Protein AF-A0A6M1NNN8-F1 (afdb_monomer)

Foldseek 3Di:
DVVVVVVLLVVLLVLVVVLVVLVVVLVVCCCVPVCVVVVVPDDPPDDDDDDLVVQCPPPDPSSVVSSVVSVVSVVVSVVSCVVSVPDPCSNPVPPD

Mean predicted aligned error: 4.83 Å

pLDDT: mean 91.23, std 11.28, range [34.22, 98.44]

Structure (mmCIF, N/CA/C/O backbone):
data_AF-A0A6M1NNN8-F1
#
_entry.id   AF-A0A6M1NNN8-F1
#
loop_
_atom_site.group_PDB
_atom_site.id
_atom_site.type_symbol
_atom_site.label_atom_id
_atom_site.label_alt_id
_atom_site.label_comp_id
_atom_site.label_asym_id
_atom_site.label_entity_id
_atom_site.label_seq_id
_atom_site.pdbx_PDB_ins_code
_atom_site.Cartn_x
_atom_site.Cartn_y
_atom_site.Cartn_z
_atom_site.occupancy
_atom_site.B_iso_or_equiv
_atom_site.auth_seq_id
_atom_site.auth_comp_id
_atom_site.auth_asym_id
_atom_site.auth_atom_id
_atom_site.pdbx_PDB_model_num
ATOM 1 N N . MET A 1 1 ? 16.143 -8.014 -22.691 1.00 66.50 1 MET A N 1
ATOM 2 C CA . MET A 1 1 ? 15.627 -6.656 -22.395 1.00 66.50 1 MET A CA 1
ATOM 3 C C . MET A 1 1 ? 14.106 -6.617 -22.249 1.00 66.50 1 MET A C 1
ATOM 5 O O . MET A 1 1 ? 13.665 -6.193 -21.194 1.00 66.50 1 MET A O 1
ATOM 9 N N . LYS A 1 2 ? 13.301 -7.140 -23.195 1.00 86.81 2 LYS A N 1
ATOM 10 C CA . LYS A 1 2 ? 11.823 -7.170 -23.066 1.00 86.81 2 LYS A CA 1
ATOM 11 C C . LYS A 1 2 ? 11.313 -7.864 -21.791 1.00 86.81 2 LYS A C 1
ATOM 13 O O . LYS A 1 2 ? 10.491 -7.304 -21.086 1.00 86.81 2 LYS A O 1
ATOM 18 N N . ALA A 1 3 ? 11.861 -9.034 -21.454 1.00 95.00 3 ALA A N 1
ATOM 19 C CA . ALA A 1 3 ? 11.456 -9.764 -20.250 1.00 95.00 3 ALA A CA 1
ATOM 20 C C . ALA A 1 3 ? 11.694 -8.967 -18.954 1.00 95.00 3 ALA A C 1
ATOM 22 O O . ALA A 1 3 ? 10.844 -8.977 -18.078 1.00 95.00 3 ALA A O 1
ATOM 23 N N . TYR A 1 4 ? 12.816 -8.244 -18.854 1.00 96.44 4 TYR A N 1
ATOM 24 C CA . TYR A 1 4 ? 13.099 -7.387 -17.700 1.00 96.44 4 TYR A CA 1
ATOM 25 C C . TYR A 1 4 ? 12.074 -6.252 -17.583 1.00 96.44 4 TYR A C 1
ATOM 27 O O . TYR A 1 4 ? 11.490 -6.091 -16.520 1.00 96.44 4 TYR A O 1
ATOM 35 N N . ARG A 1 5 ? 11.792 -5.525 -18.680 1.00 95.62 5 ARG A N 1
ATOM 36 C CA . ARG A 1 5 ? 10.785 -4.446 -18.671 1.00 95.62 5 ARG A CA 1
ATOM 37 C C . ARG A 1 5 ? 9.411 -4.967 -18.247 1.00 95.62 5 ARG A C 1
ATOM 39 O O . ARG A 1 5 ? 8.778 -4.350 -17.404 1.00 95.62 5 ARG A O 1
ATOM 46 N N . ASN A 1 6 ? 8.996 -6.127 -18.758 1.00 95.62 6 ASN A N 1
ATOM 47 C CA . ASN A 1 6 ? 7.736 -6.746 -18.347 1.00 95.62 6 ASN A CA 1
ATOM 48 C C . ASN A 1 6 ? 7.709 -7.048 -16.841 1.00 95.62 6 ASN A C 1
ATOM 50 O O . ASN A 1 6 ? 6.724 -6.733 -16.192 1.00 95.62 6 ASN A O 1
ATOM 54 N N . ARG A 1 7 ? 8.797 -7.581 -16.264 1.00 97.25 7 ARG A N 1
ATOM 55 C CA . ARG A 1 7 ? 8.866 -7.814 -14.809 1.00 97.25 7 ARG A CA 1
ATOM 56 C C . ARG A 1 7 ? 8.800 -6.524 -13.995 1.00 97.25 7 ARG A C 1
ATOM 58 O O . ARG A 1 7 ? 8.227 -6.538 -12.912 1.00 97.25 7 ARG A O 1
ATOM 65 N N . VAL A 1 8 ? 9.366 -5.426 -14.500 1.00 97.81 8 VAL A N 1
ATOM 66 C CA . VAL A 1 8 ? 9.236 -4.108 -13.861 1.00 97.81 8 VAL A CA 1
ATOM 67 C C . VAL A 1 8 ? 7.775 -3.653 -13.867 1.00 97.81 8 VAL A C 1
ATOM 69 O O . VAL A 1 8 ? 7.269 -3.278 -12.816 1.00 97.81 8 VAL A O 1
ATOM 72 N N . ILE A 1 9 ? 7.084 -3.750 -15.008 1.00 97.19 9 ILE A N 1
ATOM 73 C CA . ILE A 1 9 ? 5.664 -3.377 -15.133 1.00 97.19 9 ILE A CA 1
ATOM 74 C C . ILE A 1 9 ? 4.785 -4.237 -14.213 1.00 97.19 9 ILE A C 1
ATOM 76 O O . ILE A 1 9 ? 4.019 -3.696 -13.424 1.00 97.19 9 ILE A O 1
ATOM 80 N N . GLU A 1 10 ? 4.954 -5.562 -14.239 1.00 96.56 10 GLU A N 1
ATOM 81 C CA . GLU A 1 10 ? 4.231 -6.493 -13.356 1.00 96.56 10 GLU A CA 1
ATOM 82 C C . GLU A 1 10 ? 4.473 -6.183 -11.868 1.00 96.56 10 GLU A C 1
ATOM 84 O O . GLU A 1 10 ? 3.576 -6.330 -11.042 1.00 96.56 10 GLU A O 1
ATOM 89 N N . SER A 1 11 ? 5.680 -5.726 -11.511 1.00 97.75 11 SER A N 1
ATOM 90 C CA . SER A 1 11 ? 5.987 -5.324 -10.133 1.00 97.75 11 SER A CA 1
ATOM 91 C C . SER A 1 11 ? 5.277 -4.028 -9.745 1.00 97.75 11 SER A C 1
ATOM 93 O O . SER A 1 11 ? 4.771 -3.942 -8.633 1.00 97.75 11 SER A O 1
ATOM 95 N N . LEU A 1 12 ? 5.211 -3.036 -10.641 1.00 97.94 12 LEU A N 1
ATOM 96 C CA . LEU A 1 12 ? 4.462 -1.795 -10.408 1.00 97.94 12 LEU A CA 1
ATOM 97 C C . LEU A 1 12 ? 2.971 -2.092 -10.193 1.00 97.94 12 LEU A C 1
ATOM 99 O O . LEU A 1 12 ? 2.392 -1.630 -9.215 1.00 97.94 12 LEU A O 1
ATOM 103 N N . GLN A 1 13 ? 2.380 -2.946 -11.031 1.00 96.69 13 GLN A N 1
ATOM 104 C CA . GLN A 1 13 ? 0.994 -3.406 -10.869 1.00 96.69 13 GLN A CA 1
ATOM 105 C C . GLN A 1 13 ? 0.770 -4.064 -9.504 1.00 96.69 13 GLN A C 1
ATOM 107 O O . GLN A 1 13 ? -0.132 -3.674 -8.766 1.00 96.69 13 GLN A O 1
ATOM 112 N N . LEU A 1 14 ? 1.652 -4.995 -9.126 1.00 97.19 14 LEU A N 1
ATOM 113 C CA . LEU A 1 14 ? 1.583 -5.665 -7.831 1.00 97.19 14 LEU A CA 1
ATOM 114 C C . LEU A 1 14 ? 1.698 -4.682 -6.656 1.00 97.19 14 LEU A C 1
ATOM 116 O O . LEU A 1 14 ? 1.001 -4.846 -5.658 1.00 97.19 14 LEU A O 1
ATOM 120 N N . LEU A 1 15 ? 2.561 -3.668 -6.746 1.00 97.75 15 LEU A N 1
ATOM 121 C CA . LEU A 1 15 ? 2.678 -2.639 -5.709 1.00 97.75 15 LEU A CA 1
ATOM 122 C C . LEU A 1 15 ? 1.372 -1.848 -5.552 1.00 97.75 15 LEU A C 1
ATOM 124 O O . LEU A 1 15 ? 0.934 -1.635 -4.421 1.00 97.75 15 LEU A O 1
ATOM 128 N N . GLY A 1 16 ? 0.722 -1.480 -6.661 1.00 95.44 16 GLY A N 1
ATOM 129 C CA . GLY A 1 16 ? -0.597 -0.839 -6.643 1.00 95.44 16 GLY A CA 1
ATOM 130 C C . GLY A 1 16 ? -1.661 -1.713 -5.973 1.00 95.44 16 GLY A C 1
ATOM 131 O O . GLY A 1 16 ? -2.372 -1.255 -5.075 1.00 95.44 16 GLY A O 1
ATOM 132 N N . ASP A 1 17 ? -1.711 -2.996 -6.333 1.00 96.44 17 ASP A N 1
ATOM 133 C CA . ASP A 1 17 ? -2.647 -3.959 -5.744 1.00 96.44 17 ASP A CA 1
ATOM 134 C C . ASP A 1 17 ? -2.407 -4.156 -4.243 1.00 96.44 17 ASP A C 1
ATOM 136 O O . ASP A 1 17 ? -3.355 -4.159 -3.455 1.00 96.44 17 ASP A O 1
ATOM 140 N N . ILE A 1 18 ? -1.145 -4.288 -3.823 1.00 97.75 18 ILE A N 1
ATOM 141 C CA . ILE A 1 18 ? -0.781 -4.425 -2.407 1.00 97.75 18 ILE A CA 1
ATOM 142 C C . ILE A 1 18 ? -1.188 -3.169 -1.634 1.00 97.75 18 ILE A C 1
ATOM 144 O O . ILE A 1 18 ? -1.776 -3.291 -0.561 1.00 97.75 18 ILE A O 1
ATOM 148 N N . ARG A 1 19 ? -0.923 -1.968 -2.163 1.00 97.25 19 ARG A N 1
ATOM 149 C CA . ARG A 1 19 ? -1.312 -0.703 -1.516 1.00 97.25 19 ARG A CA 1
ATOM 150 C C . ARG A 1 19 ? -2.828 -0.599 -1.347 1.00 97.25 19 ARG A C 1
ATOM 152 O O . ARG A 1 19 ? -3.287 -0.232 -0.266 1.00 97.25 19 ARG A O 1
ATOM 159 N N . ASN A 1 20 ? -3.604 -1.006 -2.352 1.00 94.88 20 ASN A N 1
ATOM 160 C CA . ASN A 1 20 ? -5.067 -1.062 -2.262 1.00 94.88 20 ASN A CA 1
ATOM 161 C C . ASN A 1 20 ? -5.540 -2.062 -1.198 1.00 94.88 20 ASN A C 1
ATOM 163 O O . ASN A 1 20 ? -6.379 -1.725 -0.366 1.00 94.88 20 ASN A O 1
ATOM 167 N N . GLN A 1 21 ? -4.970 -3.270 -1.174 1.00 96.94 21 GLN A N 1
ATOM 168 C CA . GLN A 1 21 ? -5.317 -4.289 -0.179 1.00 96.94 21 GLN A CA 1
ATOM 169 C C . GLN A 1 21 ? -4.969 -3.849 1.248 1.00 96.94 21 GLN A C 1
ATOM 171 O O . GLN A 1 21 ? -5.759 -4.073 2.167 1.00 96.94 21 GLN A O 1
ATOM 176 N N . LEU A 1 22 ? -3.814 -3.206 1.447 1.00 97.00 22 LEU A N 1
ATOM 177 C CA . LEU A 1 22 ? -3.431 -2.643 2.742 1.00 97.00 22 LEU A CA 1
ATOM 178 C C . LEU A 1 22 ? -4.405 -1.548 3.170 1.00 97.00 22 LEU A C 1
ATOM 180 O O . LEU A 1 22 ? -4.836 -1.551 4.321 1.00 97.00 22 LEU A O 1
ATOM 184 N N . PHE A 1 23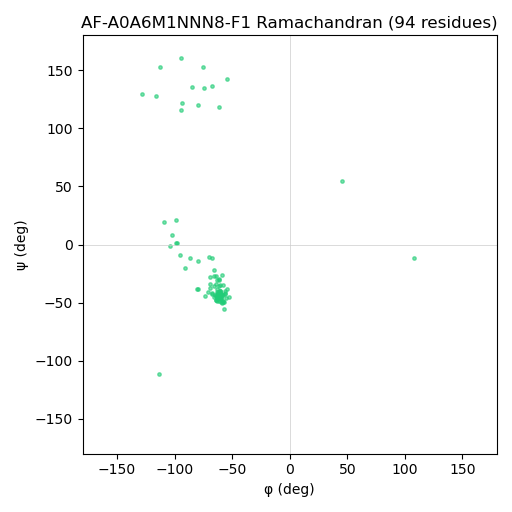 ? -4.810 -0.671 2.249 1.00 96.44 23 PHE A N 1
ATOM 185 C CA . PHE A 1 23 ? -5.796 0.360 2.546 1.00 96.44 23 PHE A CA 1
ATOM 186 C C . PHE A 1 23 ? -7.156 -0.225 2.942 1.00 96.44 23 PHE A C 1
ATOM 188 O O . PHE A 1 23 ? -7.740 0.207 3.932 1.00 96.44 23 PHE A O 1
ATOM 195 N N . THR A 1 24 ? -7.622 -1.283 2.271 1.00 96.12 24 THR A N 1
ATOM 196 C CA . THR A 1 24 ? -8.827 -2.011 2.702 1.00 96.12 24 THR A CA 1
ATOM 197 C C . THR A 1 24 ? -8.702 -2.524 4.138 1.00 96.12 24 THR A C 1
ATOM 199 O O . THR A 1 24 ? -9.648 -2.419 4.913 1.00 96.12 24 THR A O 1
ATOM 202 N N . GLN A 1 25 ? -7.541 -3.057 4.530 1.00 97.50 25 GLN A N 1
ATOM 203 C CA . GLN A 1 25 ? -7.345 -3.512 5.910 1.00 97.50 25 GLN A CA 1
ATOM 204 C C . GLN A 1 25 ? -7.293 -2.355 6.912 1.00 97.50 25 GLN A C 1
ATOM 206 O O . GLN A 1 25 ? -7.779 -2.515 8.026 1.00 97.50 25 GLN A O 1
ATOM 211 N N . ILE A 1 26 ? -6.756 -1.195 6.527 1.00 97.38 26 ILE A N 1
ATOM 212 C CA . ILE A 1 26 ? -6.799 0.020 7.353 1.00 97.38 26 ILE A CA 1
ATOM 213 C C . ILE A 1 26 ? -8.248 0.413 7.641 1.00 97.38 26 ILE A C 1
ATOM 215 O O . ILE A 1 26 ? -8.597 0.586 8.808 1.00 97.38 26 ILE A O 1
ATOM 219 N N . VAL A 1 27 ? -9.088 0.472 6.602 1.00 95.25 27 VAL A N 1
ATOM 220 C CA . VAL A 1 27 ? -10.522 0.762 6.746 1.00 95.25 27 VAL A CA 1
ATOM 221 C C . VAL A 1 27 ? -11.178 -0.257 7.674 1.00 95.25 27 VAL A C 1
ATOM 223 O O . VAL A 1 27 ? -11.813 0.143 8.638 1.00 95.25 27 VAL A O 1
ATOM 226 N N . ASN A 1 28 ? -10.955 -1.559 7.468 1.00 94.69 28 ASN A N 1
ATOM 227 C CA . ASN A 1 28 ? -11.550 -2.599 8.317 1.00 94.69 28 ASN A CA 1
ATOM 228 C C . ASN A 1 28 ? -11.145 -2.468 9.794 1.00 94.69 28 ASN A C 1
ATOM 230 O O . ASN A 1 28 ? -11.993 -2.560 10.679 1.00 94.69 28 ASN A O 1
ATOM 234 N N . ILE A 1 29 ? -9.858 -2.228 10.075 1.00 96.50 29 ILE A N 1
ATOM 235 C CA . ILE A 1 29 ? -9.370 -2.029 11.449 1.00 96.50 29 ILE A CA 1
ATOM 236 C C . ILE A 1 29 ? -10.022 -0.789 12.064 1.00 96.50 29 ILE A C 1
ATOM 238 O O . ILE A 1 29 ? -10.434 -0.823 13.222 1.00 96.50 29 ILE A O 1
ATOM 242 N N . ALA A 1 30 ? -10.134 0.298 11.301 1.00 95.06 30 ALA A N 1
ATOM 243 C CA . ALA A 1 30 ? -10.779 1.515 11.767 1.00 95.06 30 ALA A CA 1
ATOM 244 C C . ALA A 1 30 ? -12.273 1.291 12.036 1.00 95.06 30 ALA A C 1
ATOM 246 O O . ALA A 1 30 ? -12.764 1.709 13.083 1.00 95.06 30 ALA A O 1
ATOM 247 N N . SER A 1 31 ? -12.974 0.588 11.143 1.00 92.38 31 SER A N 1
ATOM 248 C CA . SER A 1 31 ? -14.391 0.233 11.267 1.00 92.38 31 SER A CA 1
ATOM 249 C C . SER A 1 31 ? -14.682 -0.597 12.514 1.00 92.38 31 SER A C 1
ATOM 251 O O . SER A 1 31 ? -15.644 -0.309 13.219 1.00 92.38 31 SER A O 1
ATOM 253 N N . ASP A 1 32 ? -13.837 -1.577 12.837 1.00 93.69 32 ASP A N 1
ATOM 254 C CA . ASP A 1 32 ? -13.983 -2.374 14.064 1.00 93.69 32 ASP A CA 1
ATOM 255 C C . ASP A 1 32 ? -13.454 -1.653 15.321 1.00 93.69 32 ASP A C 1
ATOM 257 O O . ASP A 1 32 ? -13.726 -2.075 16.453 1.00 93.69 32 ASP A O 1
ATOM 261 N N . GLY A 1 33 ? -12.696 -0.571 15.125 1.00 93.38 33 GLY A N 1
ATOM 262 C CA . GLY A 1 33 ? -12.022 0.217 16.149 1.00 93.38 33 GLY A CA 1
ATOM 263 C C . GLY A 1 33 ? -12.590 1.629 16.288 1.00 93.38 33 GLY A C 1
ATOM 264 O O . GLY A 1 33 ? -13.693 1.825 16.796 1.00 93.38 33 GLY A O 1
ATOM 265 N N . GLU A 1 34 ? -11.798 2.634 15.908 1.00 91.56 34 GLU A N 1
ATOM 266 C CA . GLU A 1 34 ? -12.084 4.050 16.192 1.00 91.56 34 GLU A CA 1
ATOM 267 C C . GLU A 1 34 ? -13.325 4.614 15.485 1.00 91.56 34 GLU A C 1
ATOM 269 O O . GLU A 1 34 ? -13.901 5.589 15.964 1.00 91.56 34 GLU A O 1
ATOM 274 N N . LEU A 1 35 ? -13.765 3.991 14.390 1.00 91.31 35 LEU A N 1
ATOM 275 C CA . LEU A 1 35 ? -14.954 4.382 13.633 1.00 91.31 35 LEU A CA 1
ATOM 276 C C . LEU A 1 35 ? -16.185 3.549 13.984 1.00 91.31 35 LEU A C 1
ATOM 278 O O . LEU A 1 35 ? -17.237 3.787 13.404 1.00 91.31 35 LEU A O 1
ATOM 282 N N . LYS A 1 36 ? -16.103 2.601 14.922 1.00 90.81 36 LYS A N 1
ATOM 283 C CA . LYS A 1 36 ? -17.192 1.655 15.198 1.00 90.81 36 LYS A CA 1
ATOM 284 C C . LYS A 1 36 ? -18.546 2.321 15.451 1.00 90.81 36 LYS A C 1
ATOM 286 O O . LYS A 1 36 ? -19.541 1.929 14.858 1.00 90.81 36 LYS A O 1
ATOM 291 N N . GLU A 1 37 ? -18.569 3.374 16.267 1.00 87.31 37 GLU A N 1
ATOM 292 C CA . GLU A 1 37 ? -19.802 4.121 16.557 1.00 87.31 37 GLU A CA 1
ATOM 293 C C . GLU A 1 37 ? -20.363 4.848 15.324 1.00 87.31 37 GLU A C 1
ATOM 295 O O . GLU A 1 37 ? -21.563 5.080 15.241 1.00 87.31 37 GLU A O 1
ATOM 300 N N . ILE A 1 38 ? -19.502 5.210 14.369 1.00 85.31 38 ILE A N 1
ATOM 301 C CA . ILE A 1 38 ? -19.891 5.844 13.104 1.00 85.31 38 ILE A CA 1
ATOM 302 C C . ILE A 1 38 ? -20.405 4.776 12.132 1.00 85.31 38 ILE A C 1
ATOM 304 O O . ILE A 1 38 ? -21.393 5.009 11.440 1.00 85.31 38 ILE A O 1
ATOM 308 N N . MET A 1 39 ? -19.779 3.594 12.116 1.00 86.06 39 MET A N 1
ATOM 309 C CA . MET A 1 39 ? -20.206 2.461 11.291 1.00 86.06 39 MET A CA 1
ATOM 310 C C . MET A 1 39 ? -21.628 2.004 11.630 1.00 86.06 39 MET A C 1
ATOM 312 O O . MET A 1 39 ? -22.375 1.654 10.723 1.00 86.06 39 MET A O 1
ATOM 316 N N . ASP A 1 40 ? -22.025 2.084 12.903 1.00 84.38 40 ASP A N 1
ATOM 317 C CA . ASP A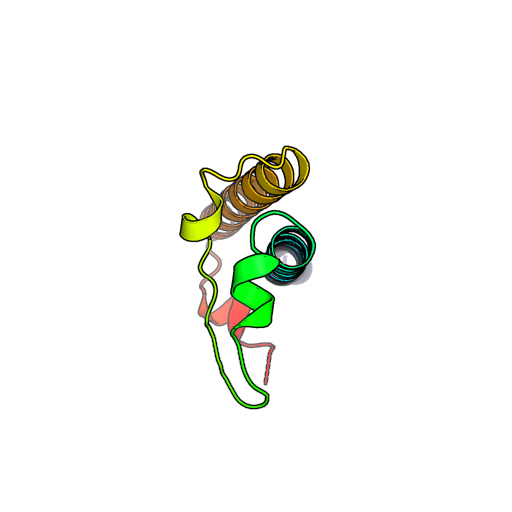 1 40 ? -23.372 1.722 13.370 1.00 84.38 40 ASP A CA 1
ATOM 318 C C . ASP A 1 40 ? -24.487 2.663 12.853 1.00 84.38 40 ASP A C 1
ATOM 320 O O . ASP A 1 40 ? -25.670 2.352 13.004 1.00 84.38 40 ASP A O 1
ATOM 324 N N . VAL A 1 41 ? -24.135 3.815 12.265 1.00 88.56 41 VAL A N 1
ATOM 325 C CA . VAL A 1 41 ? -25.090 4.797 11.714 1.00 88.56 41 VAL A CA 1
ATOM 326 C C . VAL A 1 41 ? -25.397 4.541 10.236 1.00 88.56 41 VAL A C 1
ATOM 328 O O . VAL A 1 41 ? -26.421 5.011 9.746 1.00 88.56 41 VAL A O 1
ATOM 331 N N . PHE A 1 42 ? -24.537 3.810 9.524 1.00 85.81 42 PHE A N 1
ATOM 332 C CA . PHE A 1 42 ? -24.755 3.498 8.113 1.00 85.81 42 PHE A CA 1
ATOM 333 C C . PHE A 1 42 ? -25.839 2.428 7.947 1.00 85.81 42 PHE A C 1
ATOM 335 O O . PHE A 1 42 ? -25.839 1.400 8.629 1.00 85.81 42 PHE A O 1
ATOM 342 N N . GLU A 1 43 ? -26.753 2.658 7.010 1.00 85.44 43 GLU A N 1
ATOM 343 C CA . GLU A 1 43 ? -27.812 1.722 6.647 1.00 85.44 43 GLU A CA 1
ATOM 344 C C . GLU A 1 43 ? -27.402 0.847 5.451 1.00 85.44 43 GLU A C 1
ATOM 346 O O . GLU A 1 43 ? -26.490 1.156 4.678 1.00 85.44 43 GLU A O 1
ATOM 351 N N . GLU A 1 44 ? -28.085 -0.288 5.280 1.00 79.00 44 GLU A N 1
ATOM 352 C CA . GLU A 1 44 ? -27.854 -1.164 4.133 1.00 79.00 44 GLU A CA 1
ATOM 353 C C . GLU A 1 44 ? -28.159 -0.419 2.822 1.00 79.00 44 GLU A 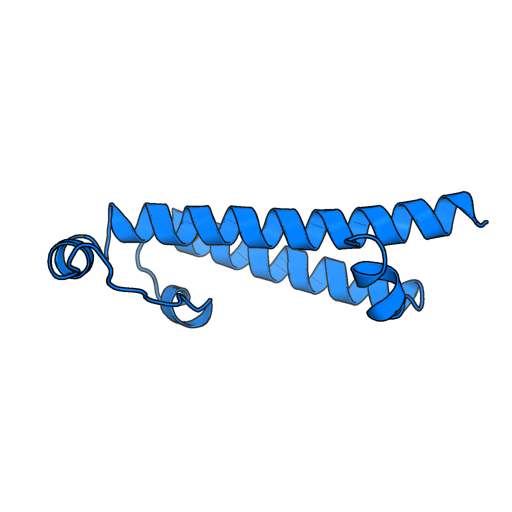C 1
ATOM 355 O O . GLU A 1 44 ? -29.290 -0.002 2.572 1.00 79.00 44 GLU A O 1
ATOM 360 N N . GLY A 1 45 ? -27.142 -0.275 1.970 1.00 85.06 45 GLY A N 1
ATOM 361 C CA . GLY A 1 45 ? -27.219 0.480 0.717 1.00 85.06 45 GLY A CA 1
ATOM 362 C C . GLY A 1 45 ? -26.464 1.809 0.745 1.00 85.06 45 GLY A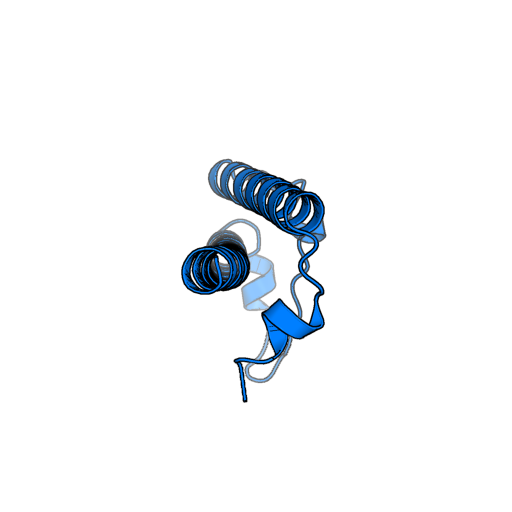 C 1
ATOM 363 O O . GLY A 1 45 ? -26.222 2.376 -0.324 1.00 85.06 45 GLY A O 1
ATOM 364 N N . ASP A 1 46 ? -26.027 2.268 1.919 1.00 84.25 46 ASP A N 1
ATOM 365 C CA . ASP A 1 46 ? -25.163 3.436 2.013 1.00 84.25 46 ASP A CA 1
ATOM 366 C C . ASP A 1 46 ? -23.781 3.148 1.418 1.00 84.25 46 ASP A C 1
ATOM 368 O O . ASP A 1 46 ? -23.172 2.098 1.636 1.00 84.25 46 ASP A O 1
ATOM 372 N N . CYS A 1 47 ? -23.277 4.111 0.649 1.00 83.44 47 CYS A N 1
ATOM 373 C CA . CYS A 1 47 ? -21.945 4.071 0.062 1.00 83.44 47 CYS A CA 1
ATOM 374 C C . CYS A 1 47 ? -21.113 5.209 0.646 1.00 83.44 47 CYS A C 1
ATOM 376 O O . CYS A 1 47 ? -21.514 6.372 0.579 1.00 83.44 47 CYS A O 1
ATOM 378 N N . TYR A 1 48 ? -19.936 4.877 1.165 1.00 83.50 48 TYR A N 1
ATOM 379 C CA . TYR A 1 48 ? -18.948 5.853 1.600 1.00 83.50 48 TYR A CA 1
ATOM 380 C C . TYR A 1 48 ? -17.600 5.526 0.968 1.00 83.50 48 TYR A C 1
ATOM 382 O O . TYR A 1 48 ? -17.139 4.385 1.025 1.00 83.50 48 TYR A O 1
ATOM 390 N N . GLU A 1 49 ? -16.983 6.526 0.349 1.00 86.25 49 GLU A N 1
ATOM 391 C CA . GLU A 1 49 ? -15.643 6.410 -0.210 1.00 86.25 49 GLU A CA 1
ATOM 392 C C . GLU A 1 49 ? -14.636 6.901 0.829 1.00 86.25 49 GLU A C 1
ATOM 394 O O . GLU A 1 49 ? -14.659 8.060 1.246 1.00 86.25 49 GLU A O 1
ATOM 399 N N . PHE A 1 50 ? -13.786 5.985 1.290 1.00 88.69 50 PHE A N 1
ATOM 400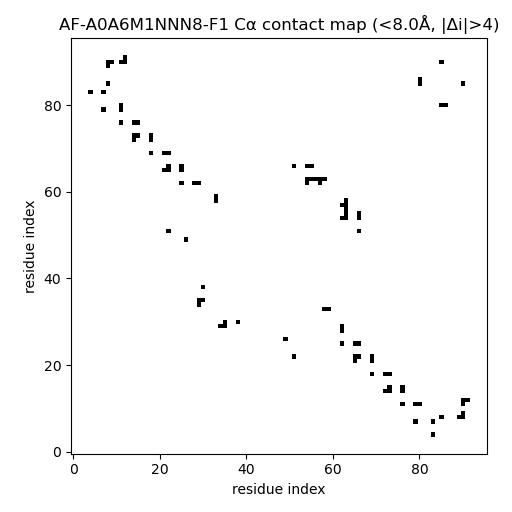 C CA . PHE A 1 50 ? -12.720 6.301 2.230 1.00 88.69 50 PHE A CA 1
ATOM 401 C C . PHE A 1 50 ? -11.494 6.813 1.480 1.00 88.69 50 PHE A C 1
ATOM 403 O O . PHE A 1 50 ? -11.049 6.205 0.505 1.00 88.69 50 PHE A O 1
ATOM 410 N N . GLU A 1 51 ? -10.900 7.881 2.001 1.00 90.44 51 GLU A N 1
ATOM 411 C CA . GLU A 1 51 ? -9.655 8.457 1.496 1.00 90.44 51 GLU A CA 1
ATOM 412 C C . GLU A 1 51 ? -8.519 8.271 2.513 1.00 90.44 51 GLU A C 1
ATOM 414 O O . GLU A 1 51 ? -8.738 8.134 3.716 1.00 90.44 51 GLU A O 1
ATOM 419 N N . MET A 1 52 ? -7.276 8.216 2.025 1.00 87.88 52 MET A N 1
ATOM 420 C CA . MET A 1 52 ? -6.087 7.977 2.858 1.00 87.88 52 MET A CA 1
ATOM 421 C C . MET A 1 52 ? -5.887 9.067 3.926 1.00 87.88 52 MET A C 1
ATOM 423 O O . MET A 1 52 ? -5.442 8.774 5.037 1.00 87.88 52 MET A O 1
ATOM 427 N N . ASP A 1 53 ? -6.215 10.318 3.607 1.00 90.56 53 ASP A N 1
ATOM 428 C CA . ASP A 1 53 ? -6.035 11.478 4.487 1.00 90.56 53 ASP A CA 1
ATOM 429 C C . ASP A 1 53 ? -6.849 11.374 5.792 1.00 90.56 53 ASP A C 1
ATOM 431 O O . ASP A 1 53 ? -6.389 11.800 6.856 1.00 90.56 53 ASP A O 1
ATOM 435 N N . GLN A 1 54 ? -8.003 10.704 5.740 1.00 90.31 54 GLN A N 1
ATOM 436 C CA . GLN A 1 54 ? -8.887 10.448 6.879 1.00 90.31 54 GLN A CA 1
ATOM 437 C C . GLN A 1 54 ? -8.192 9.666 8.004 1.00 90.31 54 GLN A C 1
ATOM 439 O O . GLN A 1 54 ? -8.547 9.819 9.173 1.00 90.31 54 GLN A O 1
ATOM 444 N N . PHE A 1 55 ? -7.168 8.872 7.676 1.00 93.69 55 PHE A N 1
ATOM 445 C CA . PHE A 1 55 ? -6.462 8.006 8.624 1.00 93.69 55 PHE A CA 1
ATOM 446 C C . PHE A 1 55 ? -5.089 8.543 9.055 1.00 93.69 55 PHE A C 1
ATOM 448 O O . PHE A 1 55 ? -4.430 7.927 9.895 1.00 93.69 55 PHE A O 1
ATOM 455 N N . GLU A 1 56 ? -4.635 9.693 8.540 1.00 88.31 56 GLU A N 1
ATOM 456 C CA . GLU A 1 56 ? -3.295 10.228 8.844 1.00 88.31 56 GLU A CA 1
ATOM 457 C C . GLU A 1 56 ? -3.071 10.539 10.325 1.00 88.31 56 GLU A C 1
ATOM 459 O O . GLU A 1 56 ? -1.947 10.443 10.819 1.00 88.31 56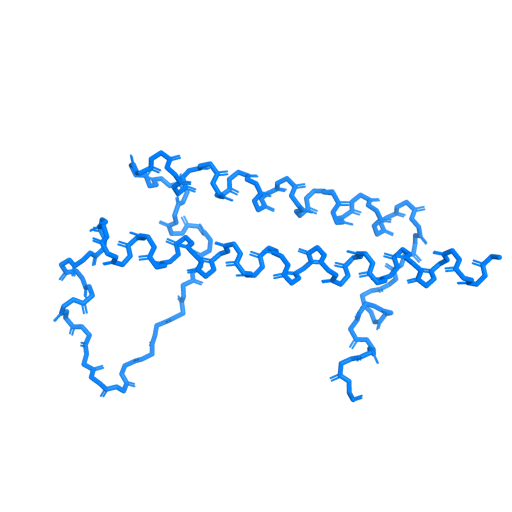 GLU A O 1
ATOM 464 N N . ASN A 1 57 ? -4.144 10.889 11.034 1.00 88.06 57 ASN A N 1
ATOM 465 C CA . ASN A 1 57 ? -4.118 11.239 12.452 1.00 88.06 57 ASN A CA 1
ATOM 466 C C . ASN A 1 57 ? -4.766 10.166 13.340 1.00 88.06 57 ASN A C 1
ATOM 468 O O . ASN A 1 57 ? -5.155 10.466 14.475 1.00 88.06 57 ASN A O 1
ATOM 472 N N . SER A 1 58 ? -4.899 8.935 12.830 1.00 94.38 58 SER A N 1
ATOM 473 C CA . SER A 1 58 ? -5.435 7.809 13.597 1.00 94.38 58 SER A CA 1
ATOM 474 C C . SER A 1 58 ? -4.656 7.610 14.898 1.00 94.38 58 SER A C 1
ATOM 476 O O . SER A 1 58 ? -3.431 7.774 14.956 1.00 94.38 58 SER A O 1
ATOM 478 N N . LYS A 1 59 ? -5.371 7.248 15.966 1.00 93.62 59 LYS A N 1
ATOM 479 C CA . LYS A 1 59 ? -4.745 6.925 17.260 1.00 93.62 59 LYS A CA 1
ATOM 480 C C . LYS A 1 59 ? -4.328 5.458 17.346 1.00 93.62 59 LYS A C 1
ATOM 482 O O . LYS A 1 59 ? -3.605 5.094 18.276 1.00 93.62 59 LYS A O 1
ATOM 487 N N . ASP A 1 60 ? -4.768 4.622 16.406 1.00 96.75 60 ASP A N 1
ATOM 488 C CA . ASP A 1 60 ? -4.396 3.214 16.355 1.00 96.75 60 ASP A CA 1
ATOM 489 C C . ASP A 1 60 ? -3.002 3.044 15.734 1.00 96.75 60 ASP A C 1
ATOM 491 O O . ASP A 1 60 ? -2.737 3.394 14.582 1.00 96.75 60 ASP A O 1
ATOM 495 N N . ILE A 1 61 ? -2.084 2.460 16.505 1.00 96.38 61 ILE A N 1
ATOM 496 C CA . ILE A 1 61 ? -0.695 2.274 16.079 1.00 96.38 61 ILE A CA 1
ATOM 497 C C . ILE A 1 61 ? -0.552 1.339 14.869 1.00 96.38 61 ILE A C 1
ATOM 499 O O . ILE A 1 61 ? 0.418 1.455 14.117 1.00 96.38 61 ILE A O 1
ATOM 503 N N . ASN A 1 62 ? -1.481 0.403 14.672 1.00 97.12 62 ASN A N 1
ATOM 504 C CA . ASN A 1 62 ? -1.468 -0.500 13.526 1.00 97.12 62 ASN A CA 1
ATOM 505 C C . ASN A 1 62 ? -1.876 0.250 12.260 1.00 97.12 62 ASN A C 1
ATOM 507 O O . ASN A 1 62 ? -1.183 0.127 11.251 1.00 97.12 62 ASN A O 1
ATOM 511 N N . ILE A 1 63 ? -2.922 1.083 12.337 1.00 97.75 63 ILE A N 1
ATOM 512 C CA . ILE A 1 63 ? -3.337 1.958 11.230 1.00 97.75 63 ILE A CA 1
ATOM 513 C C . ILE A 1 63 ? -2.183 2.875 10.833 1.00 97.75 63 ILE A C 1
ATOM 515 O O . ILE A 1 63 ? -1.793 2.889 9.669 1.00 97.75 63 ILE A O 1
ATOM 519 N N . VAL A 1 64 ? -1.554 3.555 11.798 1.00 96.56 64 VAL A N 1
ATOM 520 C CA . VAL A 1 64 ? -0.417 4.455 11.531 1.00 96.56 64 VAL A CA 1
ATOM 521 C C . VAL A 1 64 ? 0.724 3.731 10.804 1.00 96.56 64 VAL A C 1
ATOM 523 O O . VAL A 1 64 ? 1.297 4.261 9.851 1.00 96.56 64 VAL A O 1
ATOM 526 N N . LYS A 1 65 ? 1.049 2.497 11.206 1.00 97.50 65 LYS A N 1
ATOM 527 C CA . LYS A 1 65 ? 2.099 1.699 10.550 1.00 97.50 65 LYS A CA 1
ATOM 528 C C . LYS A 1 65 ? 1.727 1.274 9.133 1.00 97.50 65 LYS A C 1
ATOM 530 O O . LYS A 1 65 ? 2.582 1.317 8.251 1.00 97.50 65 LYS A O 1
ATOM 535 N N . LEU A 1 66 ? 0.485 0.851 8.913 1.00 97.81 66 LEU A N 1
ATOM 536 C CA . LEU A 1 66 ? 0.009 0.448 7.590 1.00 97.81 66 LEU A CA 1
ATOM 537 C C . LEU A 1 66 ? -0.099 1.650 6.642 1.00 97.81 66 LEU A C 1
ATOM 539 O O . LEU A 1 66 ? 0.274 1.534 5.477 1.00 97.81 66 LEU A O 1
ATOM 543 N N . MET A 1 67 ? -0.512 2.814 7.151 1.00 97.06 67 MET A N 1
ATOM 544 C CA . MET A 1 67 ? -0.494 4.084 6.420 1.00 97.06 67 MET A CA 1
ATOM 545 C C . MET A 1 67 ? 0.921 4.451 5.979 1.00 97.06 67 MET A C 1
ATOM 547 O O . MET A 1 67 ? 1.136 4.792 4.817 1.00 97.06 67 MET A O 1
ATOM 551 N N . GLN A 1 68 ? 1.902 4.333 6.879 1.00 96.69 68 GLN A N 1
ATOM 552 C CA . GLN A 1 68 ? 3.300 4.575 6.524 1.00 96.69 68 GLN A CA 1
ATOM 553 C C . GLN A 1 68 ? 3.788 3.593 5.452 1.00 96.69 68 GLN A C 1
ATOM 555 O O . GLN A 1 68 ? 4.432 4.014 4.497 1.00 96.69 68 GLN A O 1
ATOM 560 N N . LEU A 1 69 ? 3.437 2.307 5.556 1.00 98.00 69 LEU A N 1
ATOM 561 C CA . LEU A 1 69 ? 3.802 1.320 4.541 1.00 98.00 69 LEU A CA 1
ATOM 562 C C . LEU A 1 69 ? 3.175 1.634 3.173 1.00 98.00 69 LEU A C 1
ATOM 564 O O . LEU A 1 69 ? 3.843 1.467 2.158 1.00 98.00 69 LEU A O 1
ATOM 568 N N . CYS A 1 70 ? 1.930 2.118 3.128 1.00 97.50 70 CYS A N 1
ATOM 569 C CA . CYS A 1 70 ? 1.314 2.567 1.876 1.00 97.50 70 CYS A CA 1
ATOM 570 C C . CYS A 1 70 ? 2.111 3.716 1.242 1.00 97.50 70 CYS A C 1
ATOM 572 O O . CYS A 1 70 ? 2.425 3.643 0.057 1.00 97.50 70 CYS A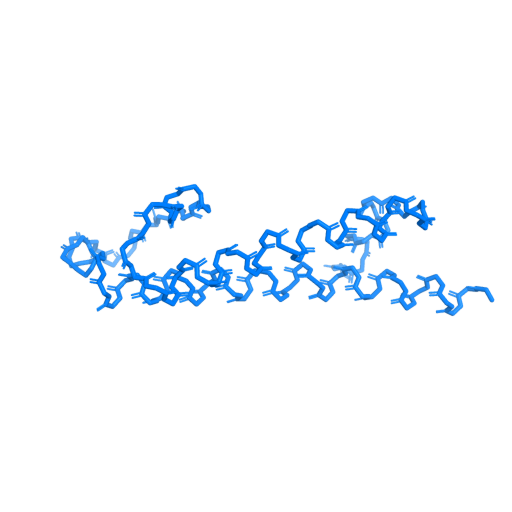 O 1
ATOM 574 N N . LYS A 1 71 ? 2.517 4.715 2.040 1.00 96.50 71 LYS A N 1
ATOM 575 C CA . LYS A 1 71 ? 3.362 5.830 1.576 1.00 96.50 71 LYS A CA 1
ATOM 576 C C . LYS A 1 71 ? 4.716 5.337 1.057 1.00 96.50 71 LYS A C 1
ATOM 578 O O . LYS A 1 71 ? 5.182 5.784 0.015 1.00 96.50 71 LYS A O 1
ATOM 583 N N . ASP A 1 72 ? 5.337 4.386 1.750 1.00 98.06 72 ASP A N 1
ATOM 584 C CA . ASP A 1 72 ? 6.616 3.808 1.327 1.00 98.06 72 ASP A CA 1
ATOM 585 C C . ASP A 1 72 ? 6.480 3.013 0.014 1.00 98.06 72 ASP A C 1
ATOM 587 O O . ASP A 1 72 ? 7.379 3.049 -0.830 1.00 98.06 72 ASP A O 1
ATOM 591 N N . ILE A 1 73 ? 5.349 2.324 -0.187 1.00 98.19 73 ILE A N 1
ATOM 592 C CA . ILE A 1 73 ? 5.024 1.634 -1.442 1.00 98.19 73 ILE A CA 1
ATOM 593 C C . ILE A 1 73 ? 4.836 2.636 -2.583 1.00 98.19 73 ILE A C 1
ATOM 595 O O . ILE A 1 73 ? 5.393 2.411 -3.654 1.00 98.19 73 ILE A O 1
ATOM 599 N N . GLU A 1 74 ? 4.109 3.734 -2.366 1.00 96.94 74 GLU A N 1
ATOM 600 C CA . GLU A 1 74 ? 3.912 4.797 -3.366 1.00 96.94 74 GLU A CA 1
ATOM 601 C C . GLU A 1 74 ? 5.249 5.431 -3.774 1.00 96.94 74 GLU A C 1
ATOM 603 O O . GLU A 1 74 ? 5.566 5.511 -4.95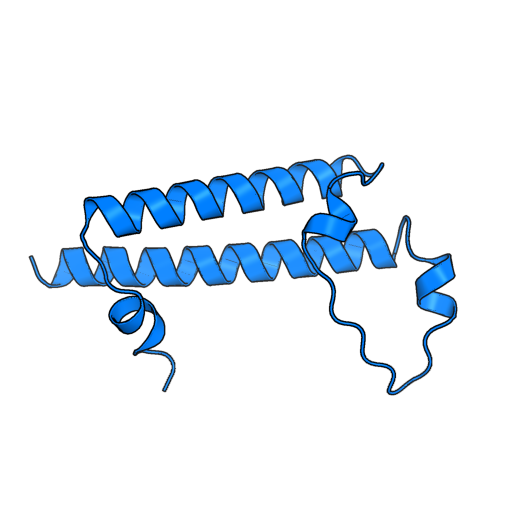8 1.00 96.94 74 GLU A O 1
ATOM 608 N N . LEU A 1 75 ? 6.113 5.755 -2.807 1.00 98.19 75 LEU A N 1
ATOM 609 C CA . LEU A 1 75 ? 7.458 6.267 -3.090 1.00 98.19 75 LEU A CA 1
ATOM 610 C C . LEU A 1 75 ? 8.310 5.272 -3.892 1.00 98.19 75 LEU A C 1
ATOM 612 O O . LEU A 1 75 ? 9.065 5.665 -4.788 1.00 98.19 75 LEU A O 1
ATOM 616 N N . ALA A 1 76 ? 8.220 3.978 -3.570 1.00 98.44 76 ALA A N 1
ATOM 617 C CA . ALA A 1 76 ? 8.915 2.936 -4.316 1.00 98.44 76 ALA A CA 1
ATOM 618 C C . ALA A 1 76 ? 8.352 2.787 -5.737 1.00 98.44 76 ALA A C 1
ATOM 620 O O . ALA A 1 76 ? 9.133 2.673 -6.683 1.00 98.44 76 ALA A O 1
ATOM 621 N N . PHE A 1 77 ? 7.026 2.821 -5.886 1.00 98.19 77 PHE A N 1
ATOM 622 C CA . PHE A 1 77 ? 6.328 2.779 -7.167 1.00 98.19 77 PHE A CA 1
ATOM 623 C C . PHE A 1 77 ? 6.797 3.926 -8.067 1.00 98.19 77 PHE A C 1
ATOM 625 O O . PHE A 1 77 ? 7.351 3.664 -9.136 1.00 98.19 77 PHE A O 1
ATOM 632 N N . ASP A 1 78 ? 6.705 5.168 -7.588 1.00 97.69 78 ASP A N 1
ATOM 633 C CA . ASP A 1 78 ? 7.098 6.366 -8.336 1.00 97.69 78 ASP A CA 1
ATOM 634 C C . ASP A 1 78 ? 8.575 6.313 -8.736 1.00 97.69 78 ASP A C 1
ATOM 636 O O . ASP A 1 78 ? 8.955 6.619 -9.868 1.00 97.69 78 ASP A O 1
ATOM 640 N N . SER A 1 79 ? 9.443 5.895 -7.814 1.00 98.38 79 SER A N 1
ATOM 641 C CA . SER A 1 79 ? 10.877 5.763 -8.076 1.00 98.38 79 SER A CA 1
ATOM 642 C C . SER A 1 79 ? 11.165 4.723 -9.164 1.00 98.38 79 SER A C 1
ATOM 644 O O . SER A 1 79 ? 11.906 4.999 -10.113 1.00 98.38 79 SER A O 1
ATOM 646 N N . ILE A 1 80 ? 10.549 3.538 -9.080 1.00 98.12 80 ILE A N 1
ATOM 647 C CA . ILE A 1 80 ? 10.717 2.466 -10.069 1.00 98.12 80 ILE A CA 1
ATOM 648 C C . ILE A 1 80 ? 10.174 2.907 -11.430 1.00 98.12 80 ILE A C 1
ATOM 650 O O . ILE A 1 80 ? 10.851 2.697 -12.443 1.00 98.12 80 ILE A O 1
ATOM 654 N N . GLN A 1 81 ? 8.998 3.532 -11.462 1.00 97.25 81 GLN A N 1
ATOM 655 C CA . GLN A 1 81 ? 8.378 4.032 -12.683 1.00 97.25 81 GLN A CA 1
ATOM 656 C C . GLN A 1 81 ? 9.285 5.050 -13.383 1.00 97.25 81 GLN A C 1
ATOM 658 O O . GLN A 1 81 ? 9.613 4.883 -14.563 1.00 97.25 81 GLN A O 1
ATOM 663 N N . ASN A 1 82 ? 9.773 6.041 -12.632 1.00 97.62 82 ASN A N 1
ATOM 664 C CA . ASN A 1 82 ? 10.632 7.107 -13.143 1.00 97.62 82 ASN A CA 1
ATOM 665 C C . ASN A 1 82 ? 11.975 6.579 -13.660 1.00 97.62 82 ASN A C 1
ATOM 667 O O . ASN A 1 82 ? 12.380 6.900 -14.778 1.00 97.62 82 ASN A O 1
ATOM 671 N N . VAL A 1 83 ? 12.662 5.731 -12.888 1.00 98.00 83 VAL A N 1
ATOM 672 C CA . VAL A 1 83 ? 13.974 5.177 -13.277 1.00 98.00 83 VAL A CA 1
ATOM 673 C C . VAL A 1 83 ? 13.880 4.314 -14.539 1.00 98.00 83 VAL A C 1
ATOM 675 O O . VAL A 1 83 ? 14.832 4.255 -15.317 1.00 98.00 83 VAL A O 1
ATOM 678 N N . ASN A 1 84 ? 12.742 3.651 -14.765 1.00 96.75 84 ASN A N 1
ATOM 679 C CA . ASN A 1 84 ? 12.543 2.763 -15.913 1.00 96.75 84 ASN A CA 1
ATOM 680 C C . ASN A 1 84 ? 11.774 3.412 -17.078 1.00 96.75 84 ASN A C 1
ATOM 682 O O . ASN A 1 84 ? 11.551 2.733 -18.089 1.00 96.75 84 ASN A O 1
ATOM 686 N N . ALA A 1 85 ? 11.391 4.690 -16.954 1.00 96.44 85 ALA A N 1
ATOM 687 C CA . ALA A 1 85 ? 10.565 5.420 -17.918 1.00 96.44 85 ALA A CA 1
ATOM 688 C C . ALA A 1 85 ? 9.359 4.580 -18.382 1.00 96.44 85 ALA A C 1
ATOM 690 O O . ALA A 1 85 ? 9.214 4.269 -19.568 1.00 96.44 85 ALA A O 1
ATOM 691 N N . VAL A 1 86 ? 8.569 4.102 -17.419 1.00 95.81 86 VAL A N 1
ATOM 692 C CA . VAL A 1 86 ? 7.328 3.354 -17.666 1.00 95.81 86 VAL A CA 1
ATOM 693 C C . VAL A 1 86 ? 6.165 4.343 -17.647 1.00 95.81 86 VAL A C 1
ATOM 695 O O . VAL A 1 86 ? 5.980 5.043 -16.654 1.00 95.81 86 VAL A O 1
ATOM 698 N N . GLY A 1 87 ? 5.411 4.429 -18.742 1.00 92.50 87 GLY A N 1
ATOM 699 C CA . GLY A 1 87 ? 4.204 5.259 -18.803 1.00 92.50 87 GLY A CA 1
ATOM 700 C C . GLY A 1 87 ? 3.043 4.620 -18.043 1.00 92.50 87 GLY A C 1
ATOM 701 O O . GLY A 1 87 ? 2.978 3.394 -17.932 1.00 92.50 87 GLY A O 1
ATOM 702 N N . ASP A 1 88 ? 2.112 5.433 -17.545 1.00 90.69 88 ASP A N 1
ATOM 703 C CA . ASP A 1 88 ? 0.913 4.946 -16.847 1.00 90.69 88 ASP A CA 1
ATOM 704 C C . ASP A 1 88 ? 0.116 3.981 -17.729 1.00 90.69 88 ASP A C 1
ATOM 706 O O . ASP A 1 88 ? -0.336 2.927 -17.279 1.00 90.69 88 ASP A O 1
ATOM 710 N N . GLU A 1 89 ? 0.012 4.281 -19.024 1.00 90.81 89 GLU A N 1
ATOM 711 C CA . GLU A 1 89 ? -0.652 3.424 -19.995 1.00 90.81 89 GLU A CA 1
ATOM 712 C C . GLU A 1 89 ? -0.078 2.004 -19.993 1.00 90.81 89 GLU A C 1
ATOM 714 O O . GLU A 1 89 ? -0.841 1.050 -20.064 1.00 90.81 89 GLU A O 1
ATOM 719 N N . GLU A 1 90 ? 1.235 1.822 -19.831 1.00 90.06 90 GLU A N 1
ATOM 720 C CA . GLU A 1 90 ? 1.857 0.492 -19.805 1.00 90.06 90 GLU A CA 1
ATOM 721 C C . GLU A 1 90 ? 1.490 -0.303 -18.548 1.00 90.06 90 GLU A C 1
ATOM 723 O O . GLU A 1 90 ? 1.461 -1.534 -18.590 1.00 90.06 90 GLU A O 1
ATOM 728 N N . ILE A 1 91 ? 1.197 0.390 -17.448 1.00 87.81 91 ILE A N 1
ATOM 729 C CA . ILE A 1 91 ? 0.810 -0.203 -16.166 1.00 87.81 91 ILE A CA 1
ATOM 730 C C . I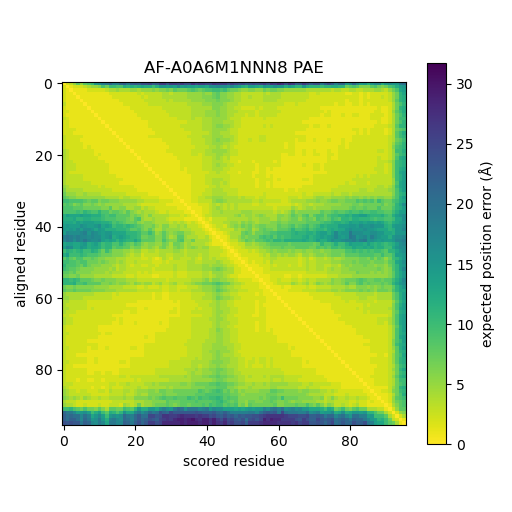LE A 1 91 ? -0.675 -0.588 -16.198 1.00 87.81 91 ILE A C 1
ATOM 732 O O . ILE A 1 91 ? -1.035 -1.658 -15.710 1.00 87.81 91 ILE A O 1
ATOM 736 N N . PHE A 1 92 ? -1.531 0.220 -16.829 1.00 76.88 92 PHE A N 1
ATOM 737 C CA . PHE A 1 92 ? -2.985 0.002 -16.863 1.00 76.88 92 PHE A CA 1
ATOM 738 C C . PHE A 1 92 ? -3.496 -0.745 -18.117 1.00 76.88 92 PHE A C 1
ATOM 740 O O . PHE A 1 92 ? -4.650 -1.170 -18.147 1.00 76.88 92 PHE A O 1
ATOM 747 N N . LEU A 1 93 ? -2.657 -0.980 -19.139 1.00 57.22 93 LEU A N 1
ATOM 748 C CA . LEU A 1 93 ? -3.028 -1.663 -20.396 1.00 57.22 93 LEU A CA 1
ATOM 749 C C . LEU A 1 93 ? -3.309 -3.175 -20.271 1.00 57.22 93 LEU A C 1
ATOM 751 O O . LEU A 1 93 ? -3.804 -3.764 -21.230 1.00 57.22 93 LEU A O 1
ATOM 755 N N . THR A 1 94 ? -3.012 -3.835 -19.145 1.00 46.62 94 THR A N 1
ATOM 756 C CA . THR A 1 94 ? -3.213 -5.297 -19.001 1.00 46.62 94 THR A CA 1
ATOM 757 C C . THR A 1 94 ? -4.461 -5.699 -18.209 1.00 46.62 94 THR A C 1
ATOM 759 O O . THR A 1 94 ? -4.623 -6.881 -17.921 1.00 46.62 94 THR A O 1
ATOM 762 N N . ALA A 1 95 ? -5.338 -4.754 -17.856 1.00 41.72 95 ALA A N 1
ATOM 763 C CA . ALA A 1 95 ? -6.578 -5.016 -17.112 1.00 41.72 95 ALA A CA 1
ATOM 764 C C . ALA A 1 95 ? -7.841 -5.105 -18.003 1.00 41.72 95 ALA A C 1
ATOM 766 O O . ALA A 1 95 ? -8.950 -4.902 -17.514 1.00 41.72 95 ALA A O 1
ATOM 767 N N . SER A 1 96 ? -7.687 -5.371 -19.309 1.00 34.22 96 SER A N 1
ATOM 768 C CA . SER A 1 96 ? -8.796 -5.562 -20.268 1.00 34.22 96 SER A CA 1
ATOM 769 C C . SER A 1 96 ? -8.969 -7.019 -20.679 1.00 34.22 96 SER A C 1
ATOM 771 O O . SER A 1 96 ? -7.947 -7.641 -21.049 1.00 34.22 96 SER A O 1
#

Secondary structure (DSSP, 8-state):
-HHHHHHHHHHHHHHHHHHHHHHHHHHHHHHHTTTHHHHTTPPTT------GGGGTT-S-HHHHHHHHHHHHHHHHHHHHHHHHT--HHHHHTT--

Sequence (96 aa):
MKAYRNRVIESLQLLGDIRNQLFTQIVNIASDGELKEIMDVFEEGDCYEFEMDQFENSKDINIVKLMQLCKDIELAFDSIQNVNAVGDEEIFLTAS

Solvent-accessible surface area (backbone atoms only — not comparable to full-atom values): 5740 Å² total; per-residue (Å²): 111,71,68,56,54,51,53,53,40,56,48,46,45,49,49,52,52,49,40,51,54,52,48,53,49,40,51,51,53,35,43,78,46,89,35,32,80,61,56,73,70,62,56,96,85,68,84,81,88,87,59,76,76,80,47,74,80,52,88,49,69,66,47,46,52,52,52,50,50,38,54,54,46,50,54,50,42,53,50,53,32,61,78,65,71,56,55,70,63,71,54,62,67,76,82,120

Radius of gyration: 16.73 Å; Cα contacts (8 Å, |Δi|>4): 52; chains: 1; bounding box: 44×21×40 Å

Nearest PDB structures (foldseek):
  8tzk-assembly1_E  TM=5.768E-01  e=5.961E+00  Vibrio cholerae
  4zwt-assembly2_K  TM=3.548E-01  e=7.107E+00  Tequatrovirus T4